Protein AF-A0A1H3VI50-F1 (afdb_monomer_lite)

pLDDT: mean 87.95, std 13.34, range [43.47, 96.94]

Structure (mmCIF, N/CA/C/O backbone):
data_AF-A0A1H3VI50-F1
#
_entry.id   AF-A0A1H3VI50-F1
#
loop_
_atom_site.group_PDB
_atom_site.id
_atom_site.type_symbol
_atom_site.label_atom_id
_atom_site.label_alt_id
_atom_site.label_comp_id
_atom_site.label_asym_id
_atom_site.label_entity_id
_atom_site.label_seq_id
_atom_site.pdbx_PDB_ins_code
_atom_site.Cartn_x
_atom_site.Cartn_y
_atom_site.Cartn_z
_atom_site.occupancy
_atom_site.B_iso_or_equiv
_atom_site.auth_seq_id
_atom_site.auth_comp_id
_atom_site.auth_asym_id
_atom_site.auth_atom_id
_atom_site.pdbx_PDB_model_num
ATOM 1 N N . MET A 1 1 ? 22.348 5.596 -6.178 1.00 43.47 1 MET A N 1
ATOM 2 C CA . MET A 1 1 ? 21.096 5.113 -6.799 1.00 43.47 1 MET A CA 1
ATOM 3 C C . MET A 1 1 ? 20.101 4.799 -5.695 1.00 43.47 1 MET A C 1
ATOM 5 O O . MET A 1 1 ? 20.446 4.048 -4.785 1.00 43.47 1 MET A O 1
ATOM 9 N N . ALA A 1 2 ? 18.928 5.435 -5.693 1.00 50.75 2 ALA A N 1
ATOM 10 C CA . ALA A 1 2 ? 17.913 5.172 -4.676 1.00 50.75 2 ALA A CA 1
ATOM 11 C C . ALA A 1 2 ? 17.383 3.741 -4.863 1.00 50.75 2 ALA A C 1
ATOM 13 O O . ALA A 1 2 ? 17.182 3.297 -5.988 1.00 50.75 2 ALA A O 1
ATOM 14 N N . LYS A 1 3 ? 17.126 3.004 -3.774 1.00 54.16 3 LYS A N 1
ATOM 15 C CA . LYS A 1 3 ? 16.648 1.600 -3.797 1.00 54.16 3 LYS A CA 1
ATOM 16 C C . LYS A 1 3 ? 15.300 1.386 -4.529 1.00 54.16 3 LYS A C 1
ATOM 18 O O . LYS A 1 3 ? 14.796 0.266 -4.553 1.00 54.16 3 LYS A O 1
ATOM 23 N N . TYR A 1 4 ? 14.720 2.434 -5.112 1.00 58.12 4 TYR A N 1
ATOM 24 C CA . TYR A 1 4 ? 13.364 2.487 -5.647 1.00 58.12 4 TYR A CA 1
ATOM 25 C C . TYR A 1 4 ? 13.276 2.725 -7.163 1.00 58.12 4 TYR A C 1
ATOM 27 O O . TYR A 1 4 ? 12.164 2.734 -7.673 1.00 58.12 4 TYR A O 1
ATOM 35 N N . ASP A 1 5 ? 14.398 2.813 -7.888 1.00 65.38 5 ASP A N 1
ATOM 36 C CA . ASP A 1 5 ? 14.410 3.010 -9.355 1.00 65.38 5 ASP A CA 1
ATOM 37 C C . ASP A 1 5 ? 14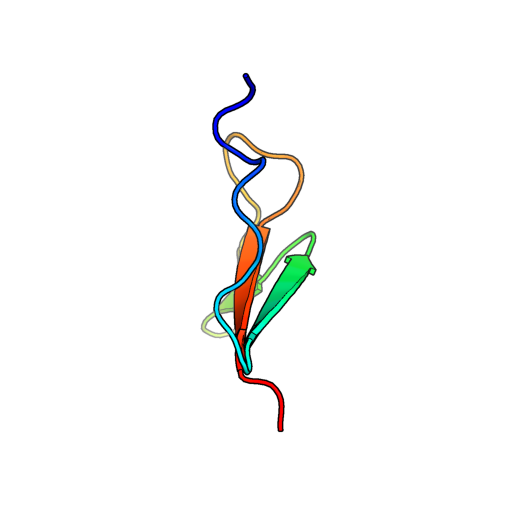.080 1.749 -10.171 1.00 65.38 5 ASP A C 1
ATOM 39 O O . ASP A 1 5 ? 14.148 1.760 -11.398 1.00 65.38 5 ASP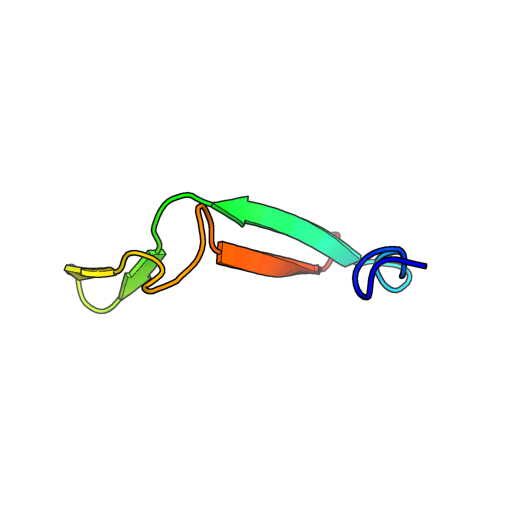 A O 1
ATOM 43 N N . LYS A 1 6 ? 13.731 0.628 -9.525 1.00 77.62 6 LYS A N 1
ATOM 44 C CA . LYS A 1 6 ? 13.338 -0.571 -10.273 1.00 77.62 6 LYS A CA 1
ATOM 45 C C . LYS A 1 6 ? 11.916 -0.388 -10.819 1.00 77.62 6 LYS A C 1
ATOM 47 O O . LYS A 1 6 ? 10.999 -0.234 -10.002 1.00 77.62 6 LYS A O 1
ATOM 52 N N . PRO A 1 7 ? 11.717 -0.440 -12.151 1.00 84.38 7 PRO A N 1
ATOM 53 C CA . PRO A 1 7 ? 10.386 -0.372 -12.739 1.00 84.38 7 PRO A CA 1
ATOM 54 C C . PRO A 1 7 ? 9.528 -1.551 -12.269 1.00 84.38 7 PRO A C 1
ATOM 56 O O . PRO A 1 7 ? 10.036 -2.561 -11.767 1.00 84.38 7 PRO A O 1
ATOM 59 N N . ALA A 1 8 ? 8.209 -1.409 -12.396 1.00 86.94 8 ALA A N 1
ATOM 60 C CA . ALA A 1 8 ? 7.308 -2.526 -12.155 1.00 86.94 8 ALA A CA 1
ATOM 61 C C . ALA A 1 8 ? 7.602 -3.665 -13.157 1.00 86.94 8 ALA A C 1
ATOM 63 O O . ALA A 1 8 ? 8.002 -3.389 -14.292 1.00 86.94 8 ALA A O 1
ATOM 64 N N . PRO A 1 9 ? 7.448 -4.940 -12.754 1.00 90.19 9 PRO A N 1
ATOM 65 C CA . PRO A 1 9 ? 7.474 -6.063 -13.687 1.00 90.19 9 PRO A CA 1
ATOM 66 C C . PRO A 1 9 ? 6.444 -5.888 -14.812 1.00 90.19 9 PRO A C 1
ATOM 68 O O . PRO A 1 9 ? 5.414 -5.254 -14.611 1.00 90.19 9 PRO A O 1
ATOM 71 N N . SER A 1 10 ? 6.701 -6.481 -15.981 1.00 92.12 10 SER A N 1
ATOM 72 C CA . SER A 1 10 ? 5.764 -6.439 -17.113 1.00 92.12 10 SER A CA 1
ATOM 73 C C . SER A 1 10 ? 4.399 -7.029 -16.734 1.00 92.12 10 SER A C 1
ATOM 75 O O . SER A 1 10 ? 4.339 -8.089 -16.108 1.00 92.12 10 SER A O 1
ATOM 77 N N . GLY A 1 11 ? 3.318 -6.332 -17.099 1.00 93.62 11 GLY A N 1
ATOM 78 C CA . GLY A 1 11 ? 1.945 -6.688 -16.725 1.00 93.62 11 GLY A CA 1
ATOM 79 C C . GLY A 1 11 ? 1.569 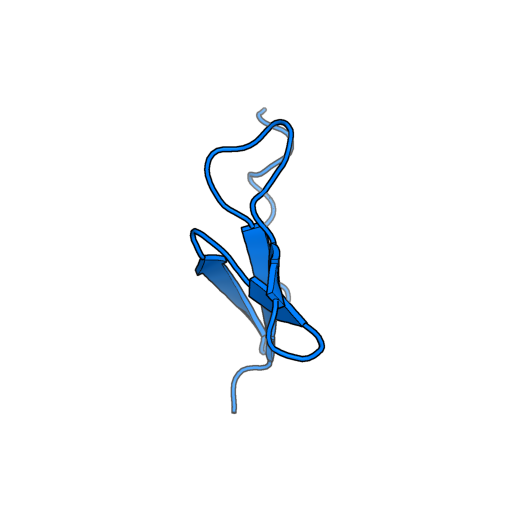-6.312 -15.289 1.00 93.62 11 GLY A C 1
ATOM 80 O O . GLY A 1 11 ? 0.610 -6.864 -14.748 1.00 93.62 11 GLY A O 1
ATOM 81 N N . TYR A 1 12 ? 2.340 -5.431 -14.646 1.00 96.06 12 TYR A N 1
ATOM 82 C CA . TYR A 1 12 ? 2.043 -4.877 -13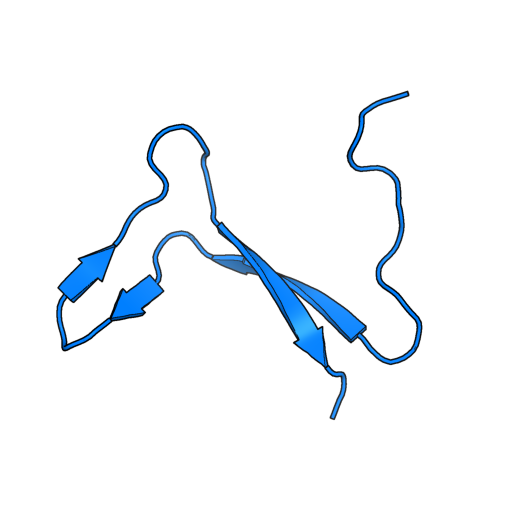.332 1.00 96.06 12 TYR A CA 1
ATOM 83 C C . TYR A 1 12 ? 2.365 -3.381 -13.273 1.00 96.06 12 TYR A C 1
ATOM 85 O O . TYR A 1 12 ? 3.309 -2.899 -13.901 1.00 96.06 12 TYR A O 1
ATOM 93 N N . HIS A 1 13 ? 1.680 -2.669 -12.380 1.00 93.06 13 HIS A N 1
ATOM 94 C CA . HIS A 1 13 ? 1.996 -1.296 -12.002 1.00 93.06 13 HIS A CA 1
ATOM 95 C C . HIS A 1 13 ? 2.010 -1.119 -10.479 1.00 93.06 13 HIS A C 1
ATOM 97 O O . HIS A 1 13 ? 1.414 -1.886 -9.720 1.00 93.06 13 HIS A O 1
ATOM 103 N N . TYR A 1 14 ? 2.719 -0.091 -10.007 1.00 93.50 14 TYR A N 1
ATOM 104 C CA . TYR A 1 14 ? 2.677 0.300 -8.600 1.00 93.50 14 TYR A CA 1
ATOM 105 C C . TYR A 1 14 ? 1.600 1.358 -8.372 1.00 93.50 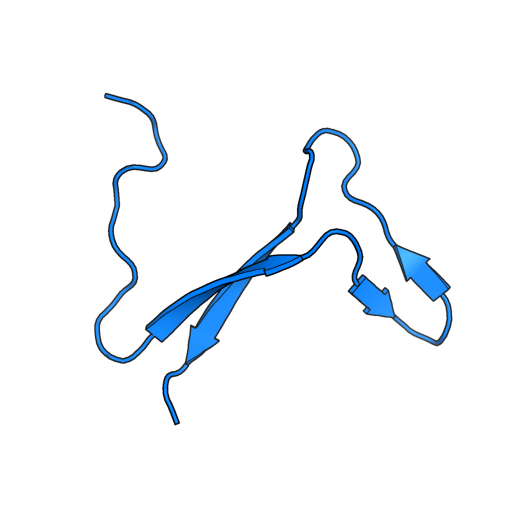14 TYR A C 1
ATOM 107 O O . TYR A 1 14 ? 1.581 2.373 -9.064 1.00 93.50 14 TYR A O 1
ATOM 115 N N . ILE A 1 15 ? 0.777 1.172 -7.341 1.00 93.25 15 ILE A N 1
ATOM 116 C CA . ILE A 1 15 ? -0.111 2.219 -6.822 1.00 93.25 15 ILE A CA 1
ATOM 117 C C . ILE A 1 15 ? 0.360 2.685 -5.448 1.00 93.25 15 ILE A C 1
ATOM 119 O O . ILE A 1 15 ? 0.923 1.916 -4.660 1.00 93.25 15 ILE A O 1
ATOM 123 N N . PHE A 1 16 ? 0.093 3.954 -5.152 1.00 93.94 16 PHE A N 1
ATOM 124 C CA . PHE A 1 16 ? 0.416 4.569 -3.873 1.00 93.94 16 PHE A CA 1
ATOM 125 C C . PHE A 1 16 ? -0.860 5.013 -3.171 1.00 93.94 16 PHE A C 1
ATOM 127 O O . PHE A 1 16 ? -1.613 5.827 -3.699 1.00 93.94 16 PHE A O 1
ATOM 134 N N . VAL A 1 17 ? -1.097 4.490 -1.969 1.00 94.75 17 VAL A N 1
ATOM 135 C CA . VAL A 1 17 ? -2.314 4.781 -1.199 1.00 94.75 17 VAL A CA 1
ATOM 136 C C . VAL A 1 17 ? -1.975 5.255 0.206 1.00 94.75 17 VAL A C 1
ATOM 138 O O . VAL A 1 17 ? -1.023 4.786 0.830 1.00 94.75 17 VAL A O 1
ATOM 141 N N . ARG A 1 18 ? -2.758 6.205 0.725 1.00 95.50 18 ARG A N 1
ATOM 142 C CA . ARG A 1 18 ? -2.522 6.797 2.052 1.00 95.50 18 ARG A CA 1
ATOM 143 C C . ARG A 1 18 ? -2.856 5.833 3.194 1.00 95.50 18 ARG A C 1
ATOM 145 O O . ARG A 1 18 ? -2.209 5.873 4.234 1.00 95.50 18 ARG A O 1
ATOM 152 N N . TYR A 1 19 ? -3.861 4.987 2.998 1.00 95.69 19 TYR A N 1
ATOM 153 C CA . TYR A 1 19 ? -4.291 3.975 3.954 1.00 95.69 19 TYR A CA 1
ATOM 154 C C . TYR A 1 19 ? -4.836 2.754 3.218 1.00 95.69 19 TYR A C 1
ATOM 156 O O . TYR A 1 19 ? -5.223 2.843 2.052 1.00 95.69 19 TYR A O 1
ATOM 164 N N . ILE A 1 20 ? -4.885 1.628 3.920 1.00 95.00 20 ILE A N 1
ATOM 165 C CA . ILE A 1 20 ? -5.621 0.434 3.499 1.00 95.00 20 ILE A CA 1
ATOM 166 C C . ILE A 1 20 ? -6.712 0.142 4.524 1.00 95.00 20 ILE A C 1
ATOM 168 O O . ILE A 1 20 ? -6.582 0.509 5.692 1.00 95.00 20 ILE A O 1
ATOM 172 N N . THR A 1 21 ? -7.773 -0.537 4.106 1.00 96.81 21 THR A N 1
ATOM 173 C CA . THR A 1 21 ? -8.813 -1.013 5.020 1.00 96.81 21 THR A CA 1
ATOM 174 C C . THR A 1 21 ? -8.670 -2.517 5.191 1.00 96.81 21 THR A C 1
ATOM 176 O O . THR A 1 21 ? -8.629 -3.246 4.202 1.00 96.81 21 THR A O 1
ATOM 179 N N . ARG A 1 22 ? -8.614 -2.995 6.435 1.00 94.25 22 ARG A N 1
ATOM 180 C CA . ARG A 1 22 ? -8.616 -4.427 6.758 1.00 94.25 22 ARG A CA 1
ATOM 181 C C . ARG A 1 22 ? -9.605 -4.667 7.889 1.00 94.25 22 ARG A C 1
ATOM 183 O O . ARG A 1 22 ? -9.509 -4.016 8.923 1.00 94.25 22 ARG A O 1
ATOM 190 N N . ASN A 1 23 ? -10.559 -5.575 7.682 1.00 95.38 23 ASN A N 1
ATOM 191 C CA . ASN A 1 23 ? -11.627 -5.881 8.645 1.00 95.38 23 ASN A CA 1
ATOM 192 C C . ASN A 1 23 ? -12.373 -4.621 9.141 1.00 95.38 23 ASN A C 1
ATOM 194 O O . ASN A 1 23 ? -12.614 -4.462 10.331 1.00 95.38 23 ASN A O 1
ATOM 198 N N . GLY A 1 24 ? -12.667 -3.679 8.238 1.00 96.75 24 GLY A N 1
ATOM 199 C CA . GLY A 1 24 ? -13.346 -2.416 8.570 1.00 96.75 24 GLY A CA 1
ATOM 200 C C . GLY A 1 24 ? -12.469 -1.342 9.228 1.00 96.75 24 GLY A C 1
ATOM 201 O O . GLY A 1 24 ? -12.904 -0.200 9.352 1.00 96.75 24 GLY A O 1
ATOM 202 N N . VAL A 1 25 ? -11.220 -1.649 9.591 1.00 96.69 25 VAL A N 1
ATOM 203 C CA . VAL A 1 25 ? -10.298 -0.699 10.229 1.00 96.69 25 VAL A CA 1
ATOM 204 C C . VAL A 1 25 ? -9.335 -0.107 9.200 1.00 96.69 25 VAL A C 1
ATOM 206 O O . VAL A 1 25 ? -8.740 -0.835 8.401 1.00 96.69 25 VAL A O 1
ATOM 209 N N . ARG A 1 26 ? -9.151 1.221 9.229 1.00 96.94 26 ARG A N 1
ATOM 210 C CA . ARG A 1 26 ? -8.131 1.915 8.427 1.00 96.94 26 ARG A CA 1
ATOM 211 C C . ARG A 1 26 ? -6.757 1.758 9.068 1.00 96.94 26 ARG A C 1
ATOM 213 O O . ARG A 1 26 ? -6.547 2.153 10.211 1.00 96.94 26 ARG A O 1
ATOM 220 N N . ILE A 1 27 ? -5.815 1.232 8.300 1.00 96.19 27 ILE A N 1
ATOM 221 C CA . ILE A 1 27 ? -4.417 1.066 8.685 1.00 96.19 27 ILE A CA 1
ATOM 222 C C . ILE A 1 27 ? -3.601 2.082 7.893 1.00 96.19 27 ILE A C 1
ATOM 224 O O . ILE A 1 27 ? -3.733 2.172 6.671 1.00 96.19 27 ILE A O 1
ATOM 228 N N . TYR A 1 28 ? -2.753 2.828 8.596 1.00 95.69 28 TYR A N 1
ATOM 229 C CA . TYR A 1 28 ? -1.836 3.814 8.028 1.00 95.69 28 TYR A CA 1
ATOM 230 C C . TYR A 1 28 ? -0.394 3.284 8.047 1.00 95.69 28 TYR A C 1
ATOM 232 O O . TYR A 1 28 ? -0.049 2.464 8.904 1.00 95.69 28 TYR A O 1
ATOM 240 N N . PRO A 1 29 ? 0.467 3.725 7.117 1.00 94.75 29 PRO A N 1
ATOM 241 C CA . PRO A 1 29 ? 1.876 3.351 7.121 1.00 94.75 29 PRO A CA 1
ATOM 242 C C . PRO A 1 29 ? 2.596 3.953 8.337 1.00 94.75 29 PRO A C 1
ATOM 244 O O . PRO A 1 29 ? 2.418 5.124 8.656 1.00 94.75 29 PRO A O 1
ATOM 247 N N . LYS A 1 30 ? 3.435 3.157 9.014 1.00 88.94 30 LYS A N 1
ATOM 248 C CA . LYS A 1 30 ? 4.077 3.564 10.280 1.00 88.94 30 LYS A CA 1
ATOM 249 C C . LYS A 1 30 ? 5.266 4.519 10.095 1.00 88.94 30 LYS A C 1
ATOM 251 O O . LYS A 1 30 ? 5.398 5.466 10.851 1.00 88.94 30 LYS A O 1
ATOM 256 N N . ASN A 1 31 ? 6.107 4.281 9.085 1.00 91.31 31 ASN A N 1
ATOM 257 C CA . ASN A 1 31 ? 7.338 5.048 8.815 1.00 91.31 31 ASN A CA 1
ATOM 258 C C . ASN A 1 31 ? 7.419 5.519 7.352 1.00 91.31 31 ASN A C 1
ATOM 260 O O . ASN A 1 31 ? 8.501 5.656 6.784 1.00 91.31 31 ASN A O 1
ATOM 264 N N . ALA A 1 32 ? 6.271 5.696 6.701 1.00 90.88 32 ALA A N 1
ATOM 265 C CA . ALA A 1 32 ? 6.196 6.122 5.309 1.00 90.88 32 ALA A CA 1
ATOM 266 C C . ALA A 1 32 ? 4.978 7.020 5.101 1.00 90.88 32 ALA A C 1
ATOM 268 O O . ALA A 1 32 ? 4.044 7.004 5.894 1.00 90.88 32 ALA A O 1
ATOM 269 N N . LYS A 1 33 ? 4.978 7.797 4.016 1.00 90.75 33 LYS A N 1
ATOM 270 C CA . LYS A 1 33 ? 3.854 8.683 3.670 1.00 90.75 33 LYS A CA 1
ATOM 271 C C . LYS A 1 33 ? 2.687 7.941 3.004 1.00 90.75 33 LYS A C 1
ATOM 273 O O . LYS A 1 33 ? 1.561 8.427 3.029 1.00 90.75 33 LYS A O 1
ATOM 278 N N . ALA A 1 34 ? 2.962 6.792 2.391 1.00 93.81 34 ALA A N 1
ATOM 279 C CA . ALA A 1 34 ? 1.991 5.980 1.668 1.00 93.81 34 ALA A CA 1
ATOM 280 C C . ALA A 1 34 ? 2.419 4.507 1.666 1.00 93.81 34 ALA A C 1
ATOM 282 O O . ALA A 1 34 ? 3.607 4.193 1.792 1.00 93.81 34 ALA A O 1
ATOM 283 N N . PHE A 1 35 ? 1.454 3.612 1.479 1.00 93.50 35 PHE A N 1
ATOM 284 C CA . PHE A 1 35 ? 1.720 2.244 1.051 1.00 93.50 35 PHE A CA 1
ATOM 285 C C . PHE A 1 35 ? 2.062 2.233 -0.434 1.00 93.50 35 PHE A C 1
ATOM 287 O O . PHE A 1 35 ? 1.440 2.953 -1.211 1.00 93.50 35 PHE A O 1
ATOM 294 N N . ARG A 1 36 ? 3.011 1.379 -0.820 1.00 92.31 36 ARG A N 1
ATOM 295 C CA . ARG A 1 36 ? 3.295 1.040 -2.215 1.00 92.31 36 ARG A CA 1
ATOM 296 C C . ARG A 1 36 ? 2.795 -0.375 -2.467 1.00 92.31 36 ARG A C 1
ATOM 298 O O . ARG A 1 36 ? 3.306 -1.307 -1.848 1.00 92.31 36 ARG A O 1
ATOM 305 N N . LEU A 1 37 ? 1.825 -0.527 -3.356 1.00 92.38 37 LEU A N 1
ATOM 306 C CA . LEU A 1 37 ? 1.227 -1.818 -3.689 1.00 92.38 37 LEU A CA 1
ATOM 307 C C . LEU A 1 37 ? 1.563 -2.164 -5.137 1.00 92.38 37 LEU A C 1
ATOM 309 O O . LEU A 1 37 ? 1.492 -1.292 -5.996 1.00 92.38 37 LEU A O 1
ATOM 313 N N . LEU A 1 38 ? 1.946 -3.414 -5.391 1.00 93.81 38 LEU A N 1
ATOM 314 C CA . LEU A 1 38 ? 2.117 -3.938 -6.743 1.00 93.81 38 LEU A CA 1
ATOM 315 C C . LEU A 1 38 ? 0.788 -4.549 -7.189 1.00 93.81 38 LEU A C 1
ATOM 317 O O . LEU A 1 38 ? 0.267 -5.436 -6.512 1.00 93.81 38 LEU A O 1
ATOM 321 N N . VAL A 1 39 ? 0.248 -4.065 -8.298 1.00 94.12 39 VAL A N 1
ATOM 322 C CA . VAL A 1 39 ? -1.055 -4.462 -8.836 1.00 94.12 39 VAL A CA 1
ATOM 323 C C . VAL A 1 39 ? -0.844 -5.008 -10.237 1.00 94.12 39 VAL A C 1
ATOM 325 O O . VAL A 1 39 ? -0.015 -4.489 -10.978 1.00 94.12 39 VAL A O 1
ATOM 328 N N . LYS A 1 40 ? -1.548 -6.087 -10.576 1.00 95.31 40 LYS A N 1
ATOM 329 C CA . LYS A 1 40 ? -1.507 -6.669 -11.916 1.00 95.31 40 LYS A CA 1
ATOM 330 C C . LYS A 1 40 ? -2.339 -5.809 -12.866 1.00 95.31 40 LYS A C 1
ATOM 332 O O . LYS A 1 40 ? -3.435 -5.393 -12.495 1.00 95.31 40 LYS A O 1
ATOM 337 N N . ASP A 1 41 ? -1.821 -5.565 -14.060 1.00 90.19 41 ASP A N 1
ATOM 338 C CA . ASP A 1 41 ? -2.587 -4.955 -15.141 1.00 90.19 41 ASP A CA 1
ATOM 339 C C . ASP A 1 41 ? -3.688 -5.946 -15.560 1.00 90.19 41 ASP A C 1
ATOM 341 O O . ASP A 1 41 ? -3.411 -7.135 -15.750 1.00 90.19 41 ASP A O 1
ATOM 345 N N . ASN A 1 42 ? -4.937 -5.475 -15.614 1.00 75.62 42 ASN A N 1
ATOM 346 C CA . ASN A 1 42 ? -6.074 -6.248 -16.129 1.00 75.62 42 ASN A CA 1
ATOM 347 C C . ASN A 1 42 ? -6.146 -6.156 -17.650 1.00 75.62 42 ASN A C 1
ATOM 349 O O . ASN A 1 42 ? -5.885 -5.049 -18.173 1.00 75.62 42 ASN A O 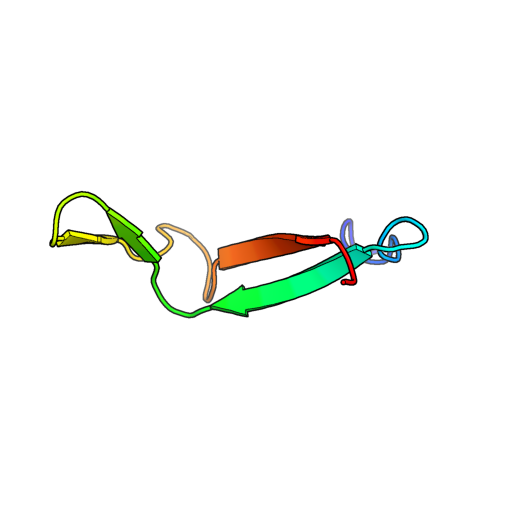1
#

Sequence (42 aa):
MAKYDKPAPSGYHYIFVRYITRNGVRIYPKNAKAFRLLVKDN

Secondary structure (DSSP, 8-state):
--TT-PPPPTTEEEEEES-EEETTEEE--SSSSSEEEEEE--

Radius of gyration: 12.52 Å; chains: 1; bounding box: 34×15×27 Å

Foldseek 3Di:
DPPPPDAAPPQKHKDWAQWDADPNDTDGDDPDRTDIDIGGHD